Protein AF-A0A7Y0CGV7-F1 (afdb_monomer_lite)

Structure (mmCIF, N/CA/C/O backbone):
data_AF-A0A7Y0CGV7-F1
#
_entry.id   AF-A0A7Y0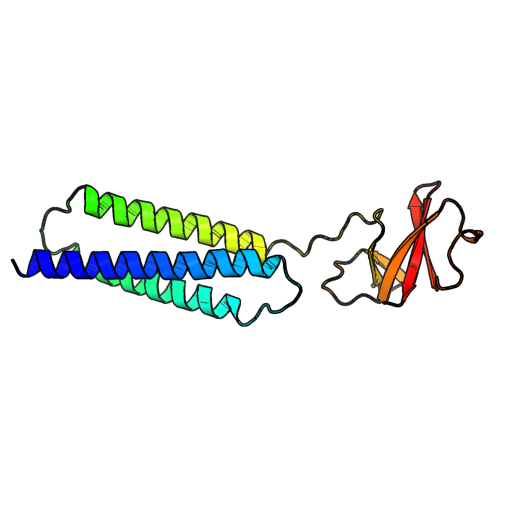CGV7-F1
#
loop_
_atom_site.group_PDB
_atom_site.id
_atom_site.type_symbol
_atom_site.label_atom_id
_atom_site.label_alt_id
_atom_site.label_comp_id
_atom_site.label_asym_id
_atom_site.label_entity_id
_atom_site.label_seq_id
_atom_site.pdbx_PDB_ins_code
_atom_site.Cartn_x
_atom_site.Cartn_y
_atom_site.Cartn_z
_atom_site.occupancy
_atom_site.B_iso_or_equiv
_atom_site.auth_seq_id
_atom_site.auth_comp_id
_atom_site.auth_asym_id
_atom_site.auth_atom_id
_atom_site.pdbx_PDB_model_num
ATOM 1 N N . MET A 1 1 ? -22.580 -9.197 41.035 1.00 58.09 1 MET A N 1
ATOM 2 C CA . MET A 1 1 ? -21.343 -9.811 40.482 1.00 58.09 1 MET A CA 1
ATOM 3 C C . MET A 1 1 ? -21.457 -10.228 39.010 1.00 58.09 1 MET A C 1
ATOM 5 O O . MET A 1 1 ? -20.528 -9.948 38.260 1.00 58.09 1 MET A O 1
ATOM 9 N N . ALA A 1 2 ? -22.576 -10.807 38.553 1.00 64.56 2 ALA A N 1
ATOM 10 C CA . ALA A 1 2 ? -22.749 -11.267 37.162 1.00 64.56 2 ALA A CA 1
ATOM 11 C C . ALA A 1 2 ? -22.500 -10.189 36.078 1.00 64.56 2 ALA A C 1
ATOM 13 O O . ALA A 1 2 ? -21.860 -10.462 35.065 1.00 64.56 2 ALA A O 1
ATOM 14 N N . VAL A 1 3 ? -22.915 -8.940 36.321 1.00 63.84 3 VAL A N 1
ATOM 15 C CA . VAL A 1 3 ? -22.760 -7.831 35.358 1.00 63.84 3 VAL A CA 1
ATOM 16 C C . VAL A 1 3 ? -21.292 -7.427 35.145 1.00 63.84 3 VAL A C 1
ATOM 18 O O . VAL A 1 3 ? -20.882 -7.141 34.021 1.00 63.84 3 VAL A O 1
ATOM 21 N N . TYR A 1 4 ? -20.464 -7.470 36.195 1.00 66.25 4 TYR A N 1
ATOM 22 C CA . TYR A 1 4 ? -19.024 -7.193 36.088 1.00 66.25 4 TYR A CA 1
ATOM 23 C C . TYR A 1 4 ? -18.289 -8.288 35.305 1.00 66.25 4 TYR A C 1
ATOM 25 O O . TYR A 1 4 ? -17.435 -7.979 34.470 1.00 66.25 4 TYR A O 1
ATOM 33 N N . ALA A 1 5 ? -18.654 -9.556 35.519 1.00 72.06 5 ALA A N 1
ATOM 34 C CA . ALA A 1 5 ? -18.103 -10.683 34.769 1.00 72.06 5 ALA A CA 1
ATOM 35 C C . ALA A 1 5 ? -18.483 -10.619 33.278 1.00 72.06 5 ALA A C 1
ATOM 37 O O . ALA A 1 5 ? -17.621 -10.802 32.416 1.00 72.06 5 ALA A O 1
ATOM 38 N N . ALA A 1 6 ? -19.738 -10.276 32.967 1.00 69.19 6 ALA A N 1
ATOM 39 C CA . ALA A 1 6 ? -20.203 -10.072 31.594 1.00 69.19 6 ALA A CA 1
ATOM 40 C C . ALA A 1 6 ? -19.445 -8.932 30.890 1.00 69.19 6 ALA A C 1
ATOM 42 O O . ALA A 1 6 ? -19.009 -9.087 29.750 1.00 69.19 6 ALA A O 1
ATOM 43 N N . ARG A 1 7 ? -19.193 -7.817 31.590 1.00 68.25 7 ARG A N 1
ATOM 44 C CA . ARG A 1 7 ? -18.407 -6.693 31.057 1.00 68.25 7 ARG A CA 1
ATOM 45 C C . ARG A 1 7 ? -16.952 -7.050 30.786 1.00 68.25 7 ARG A C 1
ATOM 47 O O . ARG A 1 7 ? -16.409 -6.645 29.763 1.00 68.25 7 ARG A O 1
ATOM 54 N N . ARG A 1 8 ? -16.317 -7.800 31.692 1.00 72.50 8 ARG A N 1
ATOM 55 C CA . ARG A 1 8 ? -14.925 -8.240 31.525 1.00 72.50 8 ARG A CA 1
ATOM 56 C C . ARG A 1 8 ? -14.796 -9.189 30.331 1.00 72.50 8 ARG A C 1
ATOM 58 O O . ARG A 1 8 ? -13.878 -9.016 29.538 1.00 72.50 8 ARG A O 1
ATOM 65 N N . LYS A 1 9 ? -15.752 -10.110 30.146 1.00 76.12 9 LYS A N 1
ATOM 66 C CA . LYS A 1 9 ? -15.831 -10.944 28.934 1.00 76.12 9 LYS A CA 1
ATOM 67 C C . LYS A 1 9 ? -16.014 -10.087 27.679 1.00 76.12 9 LYS A C 1
ATOM 69 O O . LYS A 1 9 ? -15.260 -10.260 26.733 1.00 76.12 9 LYS A O 1
ATOM 74 N N . ALA A 1 10 ? -16.944 -9.131 27.678 1.00 69.38 10 ALA A N 1
ATOM 75 C CA . ALA A 1 10 ? -17.172 -8.253 26.526 1.00 69.38 10 ALA A CA 1
ATOM 76 C C . ALA A 1 10 ? -15.930 -7.419 26.150 1.00 69.38 10 ALA A C 1
ATOM 78 O O . ALA A 1 10 ? -15.616 -7.294 24.971 1.00 69.38 10 ALA A O 1
ATOM 79 N N . LEU A 1 11 ? -15.195 -6.899 27.140 1.00 73.31 11 LEU A N 1
ATOM 80 C CA . LEU A 1 11 ? -13.928 -6.193 26.919 1.00 73.31 11 LEU A CA 1
ATOM 81 C C . LEU A 1 11 ? -12.833 -7.114 26.371 1.00 73.31 11 LEU A C 1
ATOM 83 O O . LEU A 1 11 ? -12.099 -6.698 25.483 1.00 73.31 11 LEU A O 1
ATOM 87 N N . ALA A 1 12 ? -12.738 -8.354 26.857 1.00 78.12 12 ALA A N 1
ATOM 88 C CA . ALA A 1 12 ? -11.792 -9.334 26.325 1.00 78.12 12 ALA A CA 1
ATOM 89 C C . ALA A 1 12 ? -12.104 -9.686 24.861 1.00 78.12 12 ALA A C 1
ATOM 91 O O . ALA A 1 12 ? -11.202 -9.708 24.031 1.00 78.12 12 ALA A O 1
ATOM 92 N N . TRP A 1 13 ? -13.384 -9.873 24.521 1.00 77.50 13 TRP A N 1
ATOM 93 C CA . TRP A 1 13 ? -13.826 -10.083 23.138 1.00 77.50 13 TRP A CA 1
ATOM 94 C C . TRP A 1 13 ? -13.548 -8.872 22.244 1.00 77.50 13 TRP A C 1
ATOM 96 O O . TRP A 1 13 ? -13.100 -9.041 21.114 1.00 77.50 13 TRP A O 1
ATOM 106 N N . PHE A 1 14 ? -13.769 -7.654 22.748 1.00 72.25 14 PHE A N 1
ATOM 107 C CA . PHE A 1 14 ? -13.422 -6.427 22.030 1.00 72.25 14 PHE A CA 1
ATOM 108 C C . PHE A 1 14 ? -11.913 -6.337 21.777 1.00 72.25 14 PHE A C 1
ATOM 110 O O . PHE A 1 14 ? -11.500 -6.115 20.644 1.00 72.25 14 PHE A O 1
ATOM 117 N N . ALA A 1 15 ? -11.089 -6.571 22.801 1.00 75.62 15 ALA A N 1
ATOM 118 C CA . ALA A 1 15 ? -9.634 -6.565 22.670 1.00 75.62 15 ALA A CA 1
ATOM 119 C C . ALA A 1 15 ? -9.140 -7.637 21.683 1.00 75.62 15 ALA A C 1
ATOM 121 O O . ALA A 1 15 ? -8.279 -7.348 20.857 1.00 75.62 15 ALA A O 1
ATOM 122 N N . GLY A 1 16 ? -9.728 -8.838 21.706 1.00 79.06 16 GLY A N 1
ATOM 123 C CA . GLY A 1 16 ? -9.449 -9.884 20.718 1.00 79.06 16 GLY A CA 1
ATOM 124 C C . GLY A 1 16 ? -9.833 -9.474 19.291 1.00 79.06 16 GLY A C 1
ATOM 125 O O . GLY A 1 16 ? -9.075 -9.719 18.354 1.00 79.06 16 GLY A O 1
ATOM 126 N N . GLY A 1 17 ? -10.965 -8.783 19.124 1.00 71.75 17 GLY A N 1
ATOM 127 C CA . GLY A 1 17 ? -11.379 -8.199 17.844 1.00 71.75 17 GLY A CA 1
ATOM 128 C C . GLY A 1 17 ? -10.406 -7.131 17.334 1.00 71.75 17 GLY A C 1
ATOM 129 O O . GLY A 1 17 ? -10.029 -7.147 16.168 1.00 71.75 17 GLY A O 1
ATOM 130 N N . VAL A 1 18 ? -9.939 -6.239 18.213 1.00 75.44 18 VAL A N 1
ATOM 131 C CA . VAL A 1 18 ? -8.927 -5.224 17.871 1.00 75.44 18 VAL A CA 1
ATOM 132 C C . VAL A 1 18 ? -7.601 -5.881 17.481 1.00 75.44 18 VAL A C 1
ATOM 134 O O . VAL A 1 18 ? -7.013 -5.498 16.477 1.00 75.44 18 VAL A O 1
ATOM 137 N N . ALA A 1 19 ? -7.141 -6.886 18.231 1.00 78.44 19 ALA A N 1
ATOM 138 C CA . ALA A 1 19 ? -5.889 -7.584 17.941 1.00 78.44 19 ALA A CA 1
ATOM 139 C C . ALA A 1 19 ? -5.934 -8.315 16.590 1.00 78.44 19 ALA A C 1
ATOM 141 O O . ALA A 1 19 ? -5.000 -8.215 15.800 1.00 78.44 19 ALA A O 1
ATOM 142 N N . THR A 1 20 ? -7.037 -9.007 16.296 1.00 77.25 20 THR A N 1
ATOM 143 C CA . THR A 1 20 ? -7.227 -9.690 15.005 1.00 77.25 20 THR A CA 1
ATOM 144 C C . THR A 1 20 ? -7.335 -8.707 13.841 1.00 77.25 20 THR A C 1
ATOM 146 O O . THR A 1 20 ? -6.712 -8.937 12.807 1.00 77.25 20 THR A O 1
ATOM 149 N N . PHE A 1 21 ? -8.041 -7.583 14.011 1.00 75.62 21 PHE A N 1
ATOM 150 C CA . PHE A 1 21 ? -8.066 -6.512 13.012 1.00 75.62 21 PHE A CA 1
ATOM 151 C C . PHE A 1 21 ? -6.671 -5.922 12.775 1.00 75.62 21 PHE A C 1
ATOM 153 O O . PHE A 1 21 ? -6.264 -5.757 11.630 1.00 75.62 21 PHE A O 1
ATOM 160 N N . ALA A 1 22 ? -5.922 -5.638 13.844 1.00 77.25 22 ALA A N 1
ATOM 161 C CA . ALA A 1 22 ? -4.582 -5.073 13.742 1.00 77.25 22 ALA A CA 1
ATOM 162 C C . ALA A 1 22 ? -3.620 -6.018 13.015 1.00 77.25 22 ALA A C 1
ATOM 164 O O . ALA A 1 22 ? -2.893 -5.574 12.131 1.00 77.25 22 ALA A O 1
ATOM 165 N N . LEU A 1 23 ? -3.666 -7.316 13.330 1.00 78.38 23 LEU A N 1
ATOM 166 C CA . LEU A 1 23 ? -2.900 -8.329 12.608 1.00 78.38 23 LEU A CA 1
ATOM 167 C C . LEU A 1 23 ? -3.288 -8.365 11.127 1.00 78.38 23 LEU A C 1
ATOM 169 O O . LEU A 1 23 ? -2.396 -8.336 10.294 1.00 78.38 23 LEU A O 1
ATOM 173 N N . GLY A 1 24 ? -4.583 -8.347 10.794 1.00 71.38 24 GLY A N 1
ATOM 174 C CA . GLY A 1 24 ? -5.054 -8.313 9.403 1.00 71.38 24 GLY A CA 1
ATOM 175 C C . GLY A 1 24 ? -4.676 -7.038 8.634 1.00 71.38 24 GLY A C 1
ATOM 176 O O . GLY A 1 24 ? -4.408 -7.089 7.438 1.00 71.38 24 GLY A O 1
ATOM 177 N N . ALA A 1 25 ? -4.638 -5.884 9.303 1.00 70.12 25 ALA A N 1
ATOM 178 C CA . ALA A 1 25 ? -4.252 -4.619 8.681 1.00 70.12 25 ALA A CA 1
ATOM 179 C C . ALA A 1 25 ? -2.735 -4.532 8.455 1.00 70.12 25 ALA A C 1
ATOM 181 O O . ALA A 1 25 ? -2.298 -4.174 7.366 1.00 70.12 25 ALA A O 1
ATOM 182 N N . LEU A 1 26 ? -1.930 -4.894 9.462 1.00 73.06 26 LEU A N 1
ATOM 183 C CA . LEU A 1 26 ? -0.467 -4.946 9.343 1.00 73.06 26 LEU A CA 1
ATOM 184 C C . LEU A 1 26 ? -0.032 -5.939 8.276 1.00 73.06 26 LEU A C 1
ATOM 186 O O . LEU A 1 26 ? 0.900 -5.679 7.521 1.00 73.06 26 LEU A O 1
ATOM 190 N N . SER A 1 27 ? -0.733 -7.066 8.214 1.00 69.88 27 SER A N 1
ATOM 191 C CA . SER A 1 27 ? -0.486 -8.075 7.216 1.00 69.88 27 SER A CA 1
ATOM 192 C C . SER A 1 27 ? -0.761 -7.484 5.814 1.00 69.88 27 SER A C 1
ATOM 194 O O . SER A 1 27 ? 0.136 -7.489 4.973 1.00 69.88 27 SER A O 1
ATOM 196 N N . ALA A 1 28 ? -1.925 -6.869 5.574 1.00 65.69 28 ALA A N 1
ATOM 197 C CA . ALA A 1 28 ? -2.246 -6.258 4.277 1.00 65.69 28 ALA A CA 1
ATOM 198 C C . ALA A 1 28 ? -1.226 -5.188 3.831 1.00 65.69 28 ALA A C 1
ATOM 200 O O . ALA A 1 28 ? -0.884 -5.126 2.653 1.00 65.69 28 ALA A O 1
ATOM 201 N N . ILE A 1 29 ? -0.701 -4.393 4.772 1.00 67.81 29 ILE A N 1
ATOM 202 C CA . ILE A 1 29 ? 0.358 -3.398 4.515 1.00 67.81 29 ILE A CA 1
ATOM 203 C C . ILE A 1 29 ? 1.696 -4.065 4.160 1.00 67.81 29 ILE A C 1
ATOM 205 O O . ILE A 1 29 ? 2.444 -3.563 3.327 1.00 67.81 29 ILE A O 1
ATOM 209 N N . ALA A 1 30 ? 2.039 -5.187 4.793 1.00 68.81 30 ALA A N 1
ATOM 210 C CA . ALA A 1 30 ? 3.253 -5.920 4.442 1.00 68.81 30 ALA A CA 1
ATOM 211 C C . ALA A 1 30 ? 3.137 -6.547 3.043 1.00 68.81 30 ALA A C 1
ATOM 213 O O . ALA A 1 30 ? 4.098 -6.536 2.278 1.00 68.81 30 ALA A O 1
ATOM 214 N N . ALA A 1 31 ? 1.949 -7.046 2.700 1.00 64.62 31 ALA A N 1
ATOM 215 C CA . ALA A 1 31 ? 1.678 -7.701 1.427 1.00 64.62 31 ALA A CA 1
ATOM 216 C C . ALA A 1 31 ? 1.620 -6.747 0.237 1.00 64.62 31 ALA A C 1
ATOM 218 O O . ALA A 1 31 ? 2.006 -7.137 -0.861 1.00 64.62 31 ALA A O 1
ATOM 219 N N . SER A 1 32 ? 1.196 -5.493 0.439 1.00 59.72 32 SER A N 1
ATOM 220 C CA . SER A 1 32 ? 1.244 -4.475 -0.620 1.00 59.72 32 SER A CA 1
ATOM 221 C C . SER A 1 32 ? 2.668 -4.198 -1.120 1.00 59.72 32 SER A C 1
ATOM 223 O O . SER A 1 32 ? 2.830 -3.625 -2.190 1.00 59.72 32 SER A O 1
ATOM 225 N N . ASN A 1 33 ? 3.696 -4.627 -0.379 1.00 60.09 33 ASN A N 1
ATOM 226 C CA . ASN A 1 33 ? 5.100 -4.521 -0.776 1.00 60.09 33 ASN A CA 1
ATOM 227 C C . ASN A 1 33 ? 5.653 -5.794 -1.449 1.00 60.09 33 ASN A C 1
ATOM 229 O O . ASN A 1 33 ? 6.851 -5.855 -1.714 1.00 60.09 33 ASN A O 1
ATOM 233 N N . SER A 1 34 ? 4.831 -6.821 -1.692 1.00 54.50 34 SER A N 1
ATOM 234 C CA . SER A 1 34 ? 5.262 -8.106 -2.262 1.00 54.50 34 SER A CA 1
ATOM 235 C C . SER A 1 34 ? 4.435 -8.498 -3.488 1.00 54.50 34 SER A C 1
ATOM 237 O O . SER A 1 34 ? 3.212 -8.405 -3.458 1.00 54.50 34 SER A O 1
ATOM 239 N N . ASP A 1 35 ? 5.086 -9.026 -4.529 1.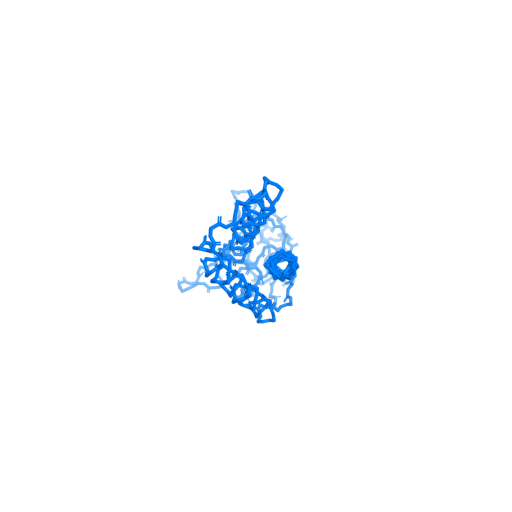00 52.75 35 ASP A N 1
ATOM 240 C CA . ASP A 1 35 ? 4.474 -9.387 -5.825 1.00 52.75 35 ASP A CA 1
ATOM 241 C C . ASP A 1 35 ? 3.455 -10.550 -5.772 1.00 52.75 35 ASP A C 1
ATOM 243 O O . ASP A 1 35 ? 2.899 -10.958 -6.789 1.00 52.75 35 ASP A O 1
ATOM 247 N N . THR A 1 36 ? 3.178 -11.112 -4.591 1.00 50.22 36 THR A N 1
ATOM 248 C CA . THR A 1 36 ? 2.317 -12.291 -4.418 1.00 50.22 36 THR A CA 1
ATOM 249 C C . THR A 1 36 ? 1.103 -12.012 -3.526 1.00 50.22 36 THR A C 1
ATOM 251 O O . THR A 1 36 ? 1.123 -12.178 -2.310 1.00 50.22 36 THR A O 1
ATOM 254 N N . GLY A 1 37 ? -0.024 -11.706 -4.175 1.00 47.62 37 GLY A N 1
ATOM 255 C CA . GLY A 1 37 ? -1.352 -12.090 -3.687 1.00 47.62 37 GLY A CA 1
ATOM 256 C C . GLY A 1 37 ? -2.196 -10.972 -3.080 1.00 47.62 37 GLY A C 1
ATOM 257 O O . GLY A 1 37 ? -2.092 -10.684 -1.901 1.00 47.62 37 GLY A O 1
ATOM 258 N N . GLY A 1 38 ? -3.153 -10.441 -3.848 1.00 48.06 38 GLY A N 1
ATOM 259 C CA . GLY A 1 38 ? -4.175 -9.497 -3.361 1.00 48.06 38 GLY A CA 1
ATOM 260 C C . GLY A 1 38 ? -5.437 -10.137 -2.747 1.00 48.06 38 GLY A C 1
ATOM 261 O O . GLY A 1 38 ? -6.235 -9.451 -2.110 1.00 48.06 38 GLY A O 1
ATOM 262 N N . VAL A 1 39 ? -5.647 -11.452 -2.900 1.00 52.28 39 VAL A N 1
ATOM 263 C CA . VAL A 1 39 ? -6.945 -12.097 -2.584 1.00 52.28 39 VAL A CA 1
ATOM 264 C C . VAL A 1 39 ? -7.030 -12.636 -1.148 1.00 52.28 39 VAL A C 1
ATOM 266 O O . VAL A 1 39 ? -8.088 -12.587 -0.527 1.00 52.28 39 VAL A O 1
ATOM 269 N N . ILE A 1 40 ? -5.923 -13.111 -0.571 1.00 52.94 40 ILE A N 1
ATOM 270 C CA . ILE A 1 40 ? -5.927 -13.701 0.784 1.00 52.94 40 ILE A CA 1
ATOM 271 C C . ILE A 1 40 ? -6.007 -12.604 1.870 1.00 52.94 40 ILE A C 1
ATOM 273 O O . ILE A 1 40 ? -6.536 -12.826 2.959 1.00 52.94 40 ILE A O 1
ATOM 277 N N . TRP A 1 41 ? -5.563 -11.382 1.562 1.00 54.25 41 TRP A N 1
ATOM 278 C CA . TRP A 1 41 ? -5.415 -10.297 2.542 1.00 54.25 41 TRP A CA 1
ATOM 279 C C . TRP A 1 41 ? -6.684 -9.456 2.719 1.00 54.25 41 TRP A C 1
ATOM 281 O O . TRP A 1 41 ? -6.988 -9.018 3.830 1.00 54.25 41 TRP A O 1
ATOM 291 N N . THR A 1 42 ? -7.500 -9.321 1.670 1.00 60.25 42 THR A N 1
ATOM 292 C CA . THR A 1 42 ? -8.835 -8.698 1.754 1.00 60.25 42 THR A CA 1
ATOM 293 C C . THR A 1 42 ? -9.779 -9.488 2.666 1.00 60.25 42 THR A C 1
ATOM 295 O O . THR A 1 42 ? -10.572 -8.891 3.399 1.00 60.25 42 THR A O 1
ATOM 298 N N . GLY A 1 43 ? -9.638 -10.819 2.715 1.00 63.72 43 GLY A N 1
ATOM 299 C CA . GLY A 1 43 ? -10.390 -11.685 3.628 1.00 63.72 43 GLY A CA 1
ATOM 300 C C . GLY A 1 43 ? -10.127 -11.388 5.110 1.00 63.72 43 GLY A C 1
ATOM 301 O O . GLY A 1 43 ? -11.069 -11.320 5.903 1.00 63.72 43 GLY A O 1
ATOM 302 N N . GLY A 1 44 ? -8.866 -11.135 5.483 1.00 63.62 44 GLY A N 1
ATOM 303 C CA . GLY A 1 44 ? -8.485 -10.773 6.855 1.00 63.62 44 GLY A CA 1
ATOM 304 C C . GLY A 1 44 ? -9.074 -9.432 7.300 1.00 63.62 44 GLY A C 1
ATOM 305 O O . GLY A 1 44 ? -9.599 -9.316 8.410 1.00 63.62 44 GLY A O 1
ATOM 306 N N . MET A 1 45 ? -9.071 -8.440 6.406 1.00 64.56 45 MET A N 1
ATOM 307 C CA . MET A 1 45 ? -9.684 -7.132 6.653 1.00 64.56 45 MET A CA 1
ATOM 308 C C . MET A 1 45 ? -11.205 -7.219 6.834 1.00 64.56 45 MET A C 1
ATOM 310 O O . MET A 1 45 ? -11.749 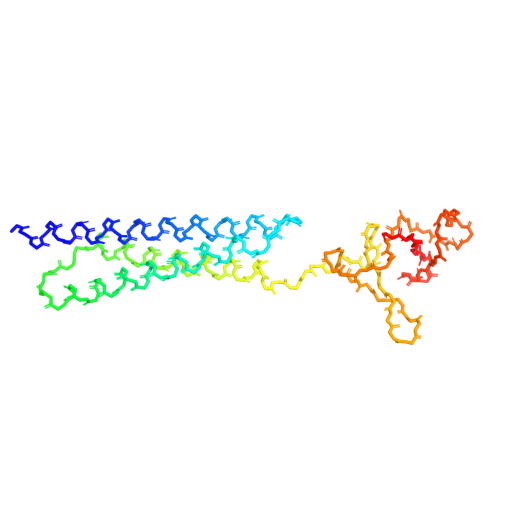-6.645 7.780 1.00 64.56 45 MET A O 1
ATOM 314 N N . LEU A 1 46 ? -11.892 -7.979 5.974 1.00 70.00 46 LEU A N 1
ATOM 315 C CA . LEU A 1 46 ? -13.337 -8.220 6.067 1.00 70.00 46 LEU A CA 1
ATOM 316 C C . LEU A 1 46 ? -13.710 -8.933 7.369 1.00 70.00 46 LEU A C 1
ATOM 318 O O . LEU A 1 46 ? -14.626 -8.502 8.074 1.00 70.00 46 LEU A O 1
ATOM 322 N N . PHE A 1 47 ? -12.972 -9.985 7.730 1.00 68.25 47 PHE A N 1
ATOM 323 C CA . PHE A 1 47 ? -13.184 -10.702 8.984 1.00 68.25 47 PHE A CA 1
ATOM 324 C C . PHE A 1 47 ? -12.977 -9.789 10.203 1.00 68.25 47 PHE A C 1
ATOM 326 O O . PHE A 1 47 ? -13.816 -9.760 11.110 1.00 68.25 47 PHE A O 1
ATOM 333 N N . GLY A 1 48 ? -11.908 -8.985 10.197 1.00 66.19 48 GLY A N 1
ATOM 334 C CA . GLY A 1 48 ? -11.634 -7.991 11.233 1.00 66.19 48 GLY A CA 1
ATOM 335 C C . GLY A 1 48 ? -12.749 -6.946 11.355 1.00 66.19 48 GLY A C 1
ATOM 336 O O . GLY A 1 48 ? -13.206 -6.658 12.462 1.00 66.19 48 GLY A O 1
ATOM 337 N N . ALA A 1 49 ? -13.249 -6.423 10.232 1.00 70.12 49 ALA A N 1
ATOM 338 C CA . ALA A 1 49 ? -14.351 -5.461 10.210 1.00 70.12 49 ALA A CA 1
ATOM 339 C C . ALA A 1 49 ? -15.654 -6.054 10.777 1.00 70.12 49 ALA A C 1
ATOM 341 O O . ALA A 1 49 ? -16.335 -5.407 11.580 1.00 70.12 49 ALA A O 1
ATOM 342 N N . VAL A 1 50 ? -15.981 -7.305 10.431 1.00 75.88 50 VAL A N 1
ATOM 343 C CA . VAL A 1 50 ? -17.153 -8.019 10.967 1.00 75.88 50 VAL A CA 1
ATOM 344 C C . VAL A 1 50 ? -17.022 -8.244 12.476 1.00 75.88 50 VAL A C 1
ATOM 346 O O . VAL A 1 50 ? -17.980 -8.005 13.221 1.00 75.88 50 VAL A O 1
ATOM 349 N N . MET A 1 51 ? -15.843 -8.650 12.958 1.00 70.25 51 MET A N 1
ATOM 350 C CA . MET A 1 51 ? -15.578 -8.818 14.392 1.00 70.25 51 MET A CA 1
ATOM 351 C C . MET A 1 51 ? -15.664 -7.491 15.150 1.00 70.25 51 MET A C 1
ATOM 353 O O . MET A 1 51 ? -16.321 -7.422 16.196 1.00 70.25 51 MET A O 1
ATOM 357 N N . PHE A 1 52 ? -15.088 -6.417 14.604 1.00 69.88 52 PHE A N 1
ATOM 358 C CA . PHE A 1 52 ? -15.199 -5.076 15.173 1.00 69.88 52 PHE A CA 1
ATOM 359 C C . PHE A 1 52 ? -16.665 -4.634 15.260 1.00 69.88 52 PHE A C 1
ATOM 361 O O . PHE A 1 52 ? -17.134 -4.248 16.333 1.00 69.88 52 PHE A O 1
ATOM 368 N N . TRP A 1 53 ? -17.432 -4.786 14.180 1.00 77.56 53 TRP A N 1
ATOM 369 C CA . TRP A 1 53 ? -18.857 -4.457 14.151 1.00 77.56 53 TRP A CA 1
ATOM 370 C C . TRP A 1 53 ? -19.668 -5.242 15.191 1.00 77.56 53 TRP A C 1
ATOM 372 O O . TRP A 1 53 ? -20.480 -4.668 15.926 1.00 77.56 53 TRP A O 1
ATOM 382 N N . ARG A 1 54 ? -19.418 -6.551 15.310 1.00 76.25 54 ARG A N 1
ATOM 383 C CA . ARG A 1 54 ? -20.057 -7.413 16.313 1.00 76.25 54 ARG A CA 1
ATOM 384 C C . ARG A 1 54 ? -19.715 -6.964 17.735 1.00 76.25 54 ARG A C 1
ATOM 386 O O . ARG A 1 54 ? -20.608 -6.883 18.580 1.00 76.25 54 ARG A O 1
ATOM 393 N N . SER A 1 55 ? -18.455 -6.617 17.987 1.00 66.88 55 SER A N 1
ATOM 394 C CA . SER A 1 55 ? -17.998 -6.115 19.286 1.00 66.88 55 SER A CA 1
ATOM 395 C C . SER A 1 55 ? -18.646 -4.770 19.651 1.00 66.88 55 SER A C 1
ATOM 397 O O . SER A 1 55 ? -19.083 -4.578 20.789 1.00 66.88 55 SER A O 1
ATOM 399 N N . LEU A 1 56 ? -18.817 -3.875 18.672 1.00 70.69 56 LEU A N 1
ATOM 400 C CA . LEU A 1 56 ? -19.451 -2.571 18.853 1.00 70.69 56 LEU A CA 1
ATOM 401 C C . LEU A 1 56 ? -20.946 -2.711 19.166 1.00 70.69 56 LEU A C 1
ATOM 403 O O . LEU A 1 56 ? -21.461 -2.009 20.039 1.00 70.69 56 LEU A O 1
ATOM 407 N N . ARG A 1 57 ? -21.644 -3.640 18.494 1.00 77.88 57 ARG A N 1
ATOM 408 C CA . ARG A 1 57 ? -23.050 -3.966 18.793 1.00 77.88 57 ARG A CA 1
ATOM 409 C C . ARG A 1 57 ? -23.213 -4.489 20.215 1.00 77.88 57 ARG A C 1
ATOM 411 O O . ARG A 1 57 ? -24.090 -4.008 20.928 1.00 77.88 57 ARG A O 1
ATOM 418 N N . LEU A 1 58 ? -22.346 -5.408 20.644 1.00 69.12 58 LEU A N 1
ATOM 419 C CA . LEU A 1 58 ? -22.357 -5.914 22.017 1.00 69.12 58 LEU A CA 1
ATOM 420 C C . LEU A 1 58 ? -22.108 -4.782 23.019 1.00 69.12 58 LEU A C 1
ATOM 422 O O . LEU A 1 58 ? -22.890 -4.614 23.947 1.00 69.12 58 LEU A O 1
ATOM 426 N N . TYR A 1 59 ? -21.094 -3.942 22.800 1.00 67.25 59 TYR A N 1
ATOM 427 C CA . TYR A 1 59 ? -20.818 -2.797 23.673 1.00 67.25 59 TYR A CA 1
ATOM 428 C C . TYR A 1 59 ? -22.006 -1.824 23.773 1.00 67.25 59 TYR A C 1
ATOM 430 O O . TYR A 1 59 ? -22.370 -1.403 24.874 1.00 67.25 59 TYR A O 1
ATOM 438 N N . ARG A 1 60 ? -22.653 -1.500 22.643 1.00 70.19 60 ARG A N 1
ATOM 439 C CA . ARG A 1 60 ? -23.856 -0.651 22.611 1.00 70.19 60 ARG A CA 1
ATOM 440 C C . ARG A 1 60 ? -25.033 -1.288 23.353 1.00 70.19 60 ARG A C 1
ATOM 442 O O . ARG A 1 60 ? -25.705 -0.577 24.091 1.00 70.19 60 ARG A O 1
ATOM 449 N N . ALA A 1 61 ? -25.230 -2.600 23.225 1.00 69.12 61 ALA A N 1
ATOM 450 C CA . ALA A 1 61 ? -26.294 -3.333 23.913 1.00 69.12 61 ALA A CA 1
ATOM 451 C C . ALA A 1 61 ? -26.115 -3.374 25.443 1.00 69.12 61 ALA A C 1
ATOM 453 O O . ALA A 1 61 ? -27.102 -3.402 26.169 1.00 69.12 61 ALA A O 1
ATOM 454 N N . VAL A 1 62 ? -24.876 -3.321 25.954 1.00 64.88 62 VAL A N 1
ATOM 455 C CA . VAL A 1 62 ? -24.608 -3.283 27.409 1.00 64.88 62 VAL A CA 1
ATOM 456 C C . VAL A 1 62 ? -24.606 -1.848 27.971 1.00 64.88 62 VAL A C 1
ATOM 458 O O . VAL A 1 62 ? -24.664 -1.650 29.184 1.00 64.88 62 VAL A O 1
ATOM 461 N N . ARG A 1 63 ? -24.569 -0.815 27.117 1.00 65.44 63 ARG A N 1
ATOM 462 C CA . ARG A 1 63 ? -24.587 0.600 27.533 1.00 65.44 63 ARG A CA 1
ATOM 463 C C . ARG A 1 63 ? -25.837 1.027 28.334 1.00 65.44 63 ARG A C 1
ATOM 465 O O . ARG A 1 63 ? -25.638 1.758 29.303 1.00 65.44 63 ARG A O 1
ATOM 472 N N . PRO A 1 64 ? -27.076 0.597 28.010 1.00 63.12 64 PRO A N 1
ATOM 473 C CA . PRO A 1 64 ? -28.264 0.974 28.784 1.00 63.12 64 PRO A CA 1
ATOM 474 C C . PRO A 1 64 ? -28.362 0.307 30.167 1.00 63.12 64 PRO A C 1
ATOM 476 O O . PRO A 1 64 ? -29.216 0.689 30.955 1.00 63.12 64 PRO A O 1
ATOM 479 N N . ALA A 1 65 ? -27.477 -0.633 30.521 1.00 62.47 65 ALA A N 1
ATOM 480 C CA . ALA A 1 65 ? -27.555 -1.382 31.781 1.00 62.47 65 ALA A CA 1
ATOM 481 C C . ALA A 1 65 ? -27.168 -0.584 33.054 1.00 62.47 65 ALA A C 1
ATOM 483 O O . ALA A 1 65 ? -26.901 -1.186 34.090 1.00 62.47 65 ALA A O 1
ATOM 484 N N . GLY A 1 66 ? -27.076 0.750 32.998 1.00 53.97 66 GLY A N 1
ATOM 485 C CA . GLY A 1 66 ? -26.934 1.631 34.172 1.00 53.97 66 GLY A CA 1
ATOM 486 C C . GLY A 1 66 ? -25.620 1.548 34.967 1.00 53.97 66 GLY A C 1
ATOM 487 O O . GLY A 1 66 ? -25.381 2.372 35.843 1.00 53.97 66 GLY A O 1
ATOM 488 N N . VAL A 1 67 ? -24.724 0.599 34.677 1.00 58.19 67 VAL A N 1
ATOM 489 C CA . VAL A 1 67 ? -23.473 0.435 35.435 1.00 58.19 67 VAL A CA 1
ATOM 490 C C . VAL A 1 67 ? -22.418 1.435 34.963 1.00 58.19 67 VAL A C 1
ATOM 492 O O . VAL A 1 67 ? -21.986 1.393 33.804 1.00 58.19 67 VAL A O 1
ATOM 495 N N . ALA A 1 68 ? -21.932 2.290 35.868 1.00 59.06 68 ALA A N 1
ATOM 496 C CA . ALA A 1 68 ? -20.874 3.261 35.592 1.00 59.06 68 ALA A CA 1
ATOM 497 C C . ALA A 1 68 ? -19.685 2.600 34.867 1.00 59.06 68 ALA A C 1
ATOM 499 O O . ALA A 1 68 ? -19.107 1.607 35.318 1.00 59.06 68 ALA A O 1
ATOM 500 N N . THR A 1 69 ? -19.357 3.083 33.668 1.00 62.38 69 THR A N 1
ATOM 501 C CA . THR A 1 69 ? -18.158 2.665 32.926 1.00 62.38 69 THR A CA 1
ATOM 502 C C . THR A 1 69 ? -16.921 3.116 33.687 1.00 62.38 69 THR A C 1
ATOM 504 O O . THR A 1 69 ? -16.762 4.313 33.913 1.00 62.38 69 THR A O 1
ATOM 507 N N . THR A 1 70 ? -16.029 2.191 34.043 1.00 73.12 70 THR A N 1
ATOM 508 C CA . THR A 1 70 ? -14.723 2.561 34.598 1.00 73.12 70 THR A CA 1
ATOM 509 C C . THR A 1 70 ? -13.915 3.316 33.541 1.00 73.12 70 THR A C 1
ATOM 511 O O . THR A 1 70 ? -13.995 3.005 32.348 1.00 73.12 70 THR A O 1
ATOM 514 N N . TRP A 1 71 ? -13.125 4.306 33.962 1.00 75.94 71 TRP A N 1
ATOM 515 C CA . TRP A 1 71 ? -12.307 5.121 33.054 1.00 75.94 71 TRP A CA 1
ATOM 516 C C . TRP A 1 71 ? -11.366 4.261 32.195 1.00 75.94 71 TRP A C 1
ATOM 518 O O . TRP A 1 71 ? -11.229 4.502 30.999 1.00 75.94 71 TRP A O 1
ATOM 528 N N . ARG A 1 72 ? -10.819 3.179 32.773 1.00 74.06 72 ARG A N 1
ATOM 529 C CA . ARG A 1 72 ? -9.985 2.189 32.070 1.00 74.06 72 ARG A CA 1
ATOM 530 C C . ARG A 1 72 ? -10.742 1.493 30.939 1.00 74.06 72 ARG A C 1
ATOM 532 O O . ARG A 1 72 ? -10.204 1.329 29.854 1.00 74.06 72 ARG A O 1
ATOM 539 N N . GLY A 1 73 ? -12.001 1.114 31.171 1.00 69.44 73 GLY A N 1
ATOM 540 C CA . GLY A 1 73 ? -12.836 0.481 30.148 1.00 69.44 73 GLY A CA 1
ATOM 541 C C . GLY A 1 73 ? -13.177 1.430 28.999 1.00 69.44 73 GLY A C 1
ATOM 542 O O . GLY A 1 73 ? -13.183 1.008 27.847 1.00 69.44 73 GLY A O 1
ATOM 543 N N . ARG A 1 74 ? -13.401 2.719 29.297 1.00 73.44 74 ARG A N 1
ATOM 544 C CA . ARG A 1 74 ? -13.557 3.751 28.259 1.00 73.44 74 ARG A CA 1
ATOM 545 C C . ARG A 1 74 ? -12.279 3.914 27.445 1.00 73.44 74 ARG A C 1
ATOM 547 O O . ARG A 1 74 ? -12.365 3.847 26.228 1.00 73.44 74 ARG A O 1
ATOM 554 N N . ALA A 1 75 ? -11.132 4.046 28.113 1.00 75.69 75 ALA A N 1
ATOM 555 C CA . ALA A 1 75 ? -9.838 4.207 27.457 1.00 75.69 75 ALA A CA 1
ATOM 556 C C . ALA A 1 75 ? -9.527 3.045 26.500 1.00 75.69 75 ALA A C 1
ATOM 558 O O . ALA A 1 75 ? -9.151 3.285 25.360 1.00 75.69 75 ALA A O 1
ATOM 559 N N . VAL A 1 76 ? -9.759 1.794 26.915 1.00 76.31 76 VAL A N 1
ATOM 560 C CA . VAL A 1 76 ? -9.540 0.615 26.055 1.00 76.31 76 VAL A CA 1
ATOM 561 C C . VAL A 1 76 ? -10.399 0.669 24.791 1.00 76.31 76 VAL A C 1
ATOM 563 O O . VAL A 1 76 ? -9.899 0.411 23.700 1.00 76.31 76 VAL A O 1
ATOM 566 N N . VAL A 1 77 ? -11.680 1.028 24.915 1.00 71.31 77 VAL A N 1
ATOM 567 C CA . VAL A 1 77 ? -12.583 1.095 23.758 1.00 71.31 77 VAL A CA 1
ATOM 568 C C . VAL A 1 77 ? -12.211 2.249 22.830 1.00 71.31 77 VAL A C 1
ATOM 570 O O . VAL A 1 77 ? -12.166 2.058 21.618 1.00 71.31 77 VAL A O 1
ATOM 573 N N . THR A 1 78 ? -11.920 3.434 23.373 1.00 76.44 78 THR A N 1
ATOM 574 C CA . THR A 1 78 ? -11.576 4.610 22.561 1.00 76.44 78 THR A CA 1
ATOM 575 C C . THR A 1 78 ? -10.228 4.452 21.874 1.00 76.44 78 THR A C 1
ATOM 577 O O . THR A 1 78 ? -10.134 4.705 20.678 1.00 76.44 78 THR A O 1
ATOM 580 N N . VAL A 1 79 ? -9.203 3.987 22.595 1.00 79.69 79 VAL A N 1
ATOM 581 C CA . VAL A 1 79 ? -7.867 3.751 22.031 1.00 79.69 79 VAL A CA 1
ATOM 582 C C . VAL A 1 79 ? -7.914 2.607 21.024 1.00 79.69 79 VAL A C 1
ATOM 584 O O . VAL A 1 79 ? -7.375 2.747 19.934 1.00 79.69 79 VAL A O 1
ATOM 587 N N . GLY A 1 80 ? -8.615 1.511 21.332 1.00 76.44 80 GLY A N 1
ATOM 588 C CA . GLY A 1 80 ? -8.771 0.391 20.403 1.00 76.44 80 GLY A CA 1
ATOM 589 C C . GLY A 1 80 ? -9.491 0.789 19.113 1.00 76.44 80 GLY A C 1
ATOM 590 O O . GLY A 1 80 ? -9.050 0.421 18.027 1.00 76.44 80 GLY A O 1
ATOM 591 N N . ALA A 1 81 ? -10.556 1.590 19.209 1.00 74.94 81 ALA A N 1
ATOM 592 C CA . ALA A 1 81 ? -11.258 2.109 18.037 1.00 74.94 81 ALA A CA 1
ATOM 593 C C . ALA A 1 81 ? -10.389 3.079 17.220 1.00 74.94 81 ALA A C 1
ATOM 595 O O . ALA A 1 81 ? -10.353 2.970 15.996 1.00 74.94 81 ALA A O 1
ATOM 596 N N . ALA A 1 82 ? -9.664 3.986 17.882 1.00 78.38 82 ALA A N 1
ATOM 597 C CA . ALA A 1 82 ? -8.742 4.905 17.217 1.00 78.38 82 ALA A CA 1
ATOM 598 C C . ALA A 1 82 ? -7.607 4.154 16.503 1.00 78.38 82 ALA A C 1
ATOM 600 O O . ALA A 1 82 ? -7.296 4.466 15.358 1.00 78.38 82 ALA A O 1
ATOM 601 N N . ALA A 1 83 ? -7.047 3.119 17.137 1.00 79.06 83 ALA A N 1
ATOM 602 C CA . ALA A 1 83 ? -6.030 2.263 16.536 1.00 79.06 83 ALA A CA 1
ATOM 603 C C . ALA A 1 83 ? -6.566 1.517 15.305 1.00 79.06 83 ALA A C 1
ATOM 605 O O . ALA A 1 83 ? -5.906 1.505 14.270 1.00 79.06 83 ALA A O 1
ATOM 606 N N . CYS A 1 84 ? -7.779 0.954 15.376 1.00 75.50 84 CYS A N 1
ATOM 607 C CA . CYS A 1 84 ? -8.404 0.304 14.219 1.00 75.50 84 CYS A CA 1
ATOM 608 C C . CYS A 1 84 ? -8.648 1.293 13.072 1.00 75.50 84 CYS A C 1
ATOM 610 O O . CYS A 1 84 ? -8.401 0.958 11.919 1.00 75.50 84 CYS A O 1
ATOM 612 N N . LEU A 1 85 ? -9.097 2.515 13.371 1.00 78.00 85 LEU A N 1
ATOM 613 C CA . LEU A 1 85 ? -9.273 3.560 12.360 1.00 78.00 85 LEU A CA 1
ATOM 614 C C . LEU A 1 85 ? -7.943 3.943 11.705 1.00 78.00 85 LEU A C 1
ATOM 616 O O . LEU A 1 85 ? -7.858 3.954 10.481 1.00 78.00 85 LEU A O 1
ATOM 620 N N . ALA A 1 86 ? -6.902 4.202 12.499 1.00 77.25 86 ALA A N 1
ATOM 621 C CA . ALA A 1 86 ? -5.583 4.563 11.985 1.00 77.25 86 ALA A CA 1
ATOM 622 C C . ALA A 1 86 ? -4.982 3.449 11.110 1.00 77.25 86 ALA A C 1
ATOM 624 O O . ALA A 1 86 ? -4.523 3.716 10.001 1.00 77.25 86 ALA A O 1
ATOM 625 N N . LEU A 1 87 ? -5.046 2.196 11.572 1.00 76.75 87 LEU A N 1
ATOM 626 C CA . LEU A 1 87 ? -4.566 1.035 10.817 1.00 76.75 87 LEU A CA 1
ATOM 627 C C . LEU A 1 87 ? -5.405 0.775 9.562 1.00 76.75 87 LEU A C 1
ATOM 629 O O . LEU A 1 87 ? -4.850 0.455 8.516 1.00 76.75 87 LEU A O 1
ATOM 633 N N . GLY A 1 88 ? -6.725 0.951 9.644 1.00 71.81 88 GLY A N 1
ATOM 634 C CA . GLY A 1 88 ? -7.627 0.823 8.503 1.00 71.81 88 GLY A CA 1
ATOM 635 C C . GLY A 1 88 ? -7.323 1.844 7.410 1.00 71.81 88 GLY A C 1
ATOM 636 O O . GLY A 1 88 ? -7.230 1.464 6.249 1.00 71.81 88 GLY A O 1
ATOM 637 N N . ILE A 1 89 ? -7.098 3.111 7.778 1.00 75.19 89 ILE A N 1
ATOM 638 C CA . ILE A 1 89 ? -6.688 4.171 6.842 1.00 75.19 89 ILE A CA 1
ATOM 639 C C . ILE A 1 89 ? -5.318 3.853 6.234 1.00 75.19 89 ILE A C 1
ATOM 641 O O . ILE A 1 89 ? -5.154 3.956 5.023 1.00 75.19 89 ILE A O 1
ATOM 645 N N . GLY A 1 90 ? -4.345 3.438 7.052 1.00 72.19 90 GLY A N 1
ATOM 646 C CA . GLY A 1 90 ? -3.006 3.079 6.576 1.00 72.19 90 GLY A CA 1
ATOM 647 C C . GLY A 1 90 ? -3.030 1.937 5.561 1.00 72.19 90 GLY A C 1
ATOM 648 O O . GLY A 1 90 ? -2.420 2.043 4.503 1.00 72.19 90 GLY A O 1
ATOM 649 N N . ALA A 1 91 ? -3.794 0.883 5.840 1.00 67.12 91 ALA A N 1
ATOM 650 C CA . ALA A 1 91 ? -3.958 -0.243 4.929 1.00 67.12 91 ALA A CA 1
ATOM 651 C C . ALA A 1 91 ? -4.760 0.121 3.667 1.00 67.12 91 ALA A C 1
ATOM 653 O O . ALA A 1 91 ? -4.407 -0.337 2.581 1.00 67.12 91 ALA A O 1
ATOM 654 N N . LEU A 1 92 ? -5.783 0.982 3.766 1.00 68.19 92 LEU A N 1
ATOM 655 C CA . LEU A 1 92 ? -6.468 1.518 2.583 1.00 68.19 92 LEU A CA 1
ATOM 656 C C . LEU A 1 92 ? -5.503 2.310 1.704 1.00 68.19 92 LEU A C 1
ATOM 658 O O . LEU A 1 92 ? -5.472 2.095 0.505 1.00 68.19 92 LEU A O 1
ATOM 662 N N . ASN A 1 93 ? -4.683 3.183 2.287 1.00 67.56 93 ASN A N 1
ATOM 663 C CA . ASN A 1 93 ? -3.705 3.953 1.524 1.00 67.56 93 ASN A CA 1
ATOM 664 C C . ASN A 1 93 ? -2.622 3.058 0.913 1.00 67.56 93 ASN A C 1
ATOM 666 O O . ASN A 1 93 ? -2.222 3.299 -0.215 1.00 67.56 93 ASN A O 1
ATOM 670 N N . ALA A 1 94 ? -2.172 2.020 1.618 1.00 65.19 94 ALA A N 1
ATOM 671 C CA . ALA A 1 94 ? -1.178 1.084 1.096 1.00 65.19 94 ALA A CA 1
ATOM 672 C C . ALA A 1 94 ? -1.713 0.237 -0.073 1.00 65.19 94 ALA A C 1
ATOM 674 O O . ALA A 1 94 ? -0.971 -0.077 -0.994 1.00 65.19 94 ALA A O 1
ATOM 675 N N . THR A 1 95 ? -3.004 -0.110 -0.050 1.00 63.25 95 THR A N 1
ATOM 676 C CA . THR A 1 95 ? -3.637 -0.936 -1.094 1.00 63.25 95 THR A CA 1
ATOM 677 C C . THR A 1 95 ? -4.267 -0.131 -2.230 1.00 63.25 95 THR A C 1
ATOM 679 O O . THR A 1 95 ? -4.347 -0.627 -3.349 1.00 63.25 95 THR A O 1
ATOM 682 N N . ALA A 1 96 ? -4.720 1.094 -1.961 1.00 60.91 96 ALA A N 1
ATOM 683 C CA . ALA A 1 96 ? -5.325 1.990 -2.945 1.00 60.91 96 ALA A CA 1
ATOM 684 C C . ALA A 1 96 ? -4.333 3.005 -3.525 1.00 60.91 96 ALA A C 1
ATOM 686 O O . ALA A 1 96 ? -4.694 3.719 -4.464 1.00 60.91 96 ALA A O 1
ATOM 687 N N . ALA A 1 97 ? -3.108 3.098 -2.990 1.00 55.91 97 ALA A N 1
ATOM 688 C CA . ALA A 1 97 ? -2.054 3.841 -3.662 1.00 55.91 97 ALA A CA 1
ATOM 689 C C . ALA A 1 97 ? -1.899 3.256 -5.072 1.00 55.91 97 ALA A C 1
ATOM 691 O O . ALA A 1 97 ? -1.732 2.039 -5.203 1.00 55.91 97 ALA A O 1
ATOM 692 N N . PRO A 1 98 ? -1.980 4.083 -6.131 1.00 53.12 98 PRO A N 1
ATOM 693 C CA . PRO A 1 98 ? -1.679 3.602 -7.467 1.00 53.12 98 PRO A CA 1
ATOM 694 C C . PRO A 1 98 ? -0.274 3.010 -7.414 1.00 53.12 98 PRO A C 1
ATOM 696 O O . PRO A 1 98 ? 0.626 3.646 -6.856 1.00 53.12 98 PRO A O 1
ATOM 699 N N . ALA A 1 99 ? -0.114 1.788 -7.933 1.00 56.66 99 ALA A N 1
ATOM 700 C CA . ALA A 1 99 ? 1.186 1.139 -8.023 1.00 56.66 99 ALA A CA 1
ATOM 701 C C . ALA A 1 99 ? 2.177 2.180 -8.550 1.00 56.66 99 ALA A C 1
ATOM 703 O O . ALA A 1 99 ? 1.927 2.792 -9.592 1.00 56.66 99 ALA A O 1
ATOM 704 N N . GLN A 1 100 ? 3.199 2.497 -7.750 1.00 53.47 100 GLN A N 1
ATOM 705 C CA . GLN A 1 100 ? 4.069 3.625 -8.047 1.00 53.47 100 GLN A CA 1
ATOM 706 C C . GLN A 1 100 ? 4.689 3.366 -9.413 1.00 53.47 100 GLN A C 1
ATOM 708 O O . GLN A 1 100 ? 5.420 2.394 -9.583 1.00 53.47 100 GLN A O 1
ATOM 713 N N . VAL A 1 101 ? 4.357 4.203 -10.397 1.00 55.81 101 VAL A N 1
ATOM 714 C CA . VAL A 1 101 ? 5.101 4.223 -11.651 1.00 55.81 101 VAL A CA 1
ATOM 715 C C . VAL A 1 101 ? 6.491 4.701 -11.241 1.00 55.81 101 VAL A C 1
ATOM 717 O O . VAL A 1 101 ? 6.594 5.845 -10.779 1.00 55.81 101 VAL A O 1
ATOM 720 N N . PRO A 1 102 ? 7.536 3.852 -11.292 1.00 58.47 102 PRO A N 1
ATOM 721 C CA . PRO A 1 102 ? 8.880 4.322 -11.000 1.00 58.47 102 PRO A CA 1
ATOM 722 C C . PRO A 1 102 ? 9.168 5.520 -11.910 1.00 58.47 102 PRO A C 1
ATOM 724 O O . PRO A 1 102 ? 8.613 5.582 -13.015 1.00 58.47 102 PRO A O 1
ATOM 727 N N . PRO A 1 103 ? 9.981 6.494 -11.465 1.00 64.56 103 PRO A N 1
ATOM 728 C CA . PRO A 1 103 ? 10.325 7.636 -12.296 1.00 64.56 103 PRO A CA 1
ATOM 729 C C . PRO A 1 103 ? 10.722 7.120 -13.674 1.00 64.56 103 PRO A C 1
ATOM 731 O O . PRO A 1 103 ? 11.558 6.224 -13.777 1.00 64.56 103 PRO A O 1
ATOM 734 N N . ALA A 1 104 ? 10.109 7.652 -14.733 1.00 64.69 104 ALA A N 1
ATOM 735 C CA . ALA A 1 104 ? 10.337 7.172 -16.099 1.00 64.69 104 ALA A CA 1
ATOM 736 C C . ALA A 1 104 ? 11.828 7.209 -16.502 1.00 64.69 104 ALA A C 1
ATOM 738 O O . ALA A 1 104 ? 12.222 6.635 -17.505 1.00 64.69 104 ALA A O 1
ATOM 739 N N . THR A 1 105 ? 12.662 7.886 -15.712 1.00 70.25 105 THR A N 1
ATOM 740 C CA . THR A 1 105 ? 14.104 8.035 -15.865 1.00 70.25 105 THR A CA 1
ATOM 741 C C . THR A 1 105 ? 14.950 6.935 -15.222 1.00 70.25 105 THR A C 1
ATOM 743 O O . THR A 1 105 ? 16.156 6.909 -15.469 1.00 70.25 105 THR A O 1
ATOM 746 N N . ASP A 1 106 ? 14.364 6.052 -14.411 1.00 77.88 106 ASP A N 1
ATOM 747 C CA . ASP A 1 106 ? 15.110 5.102 -13.581 1.00 77.88 106 ASP A CA 1
ATOM 748 C C . ASP A 1 106 ? 15.209 3.722 -14.228 1.00 77.88 106 ASP A C 1
ATOM 750 O O . ASP A 1 106 ? 14.216 3.158 -14.701 1.00 77.88 106 ASP A O 1
ATOM 754 N N . ILE A 1 107 ? 16.425 3.165 -14.227 1.00 82.94 107 ILE A N 1
ATOM 755 C CA . ILE A 1 107 ? 16.703 1.803 -14.695 1.00 82.94 107 ILE A CA 1
ATOM 756 C C . ILE A 1 107 ? 15.801 0.823 -13.937 1.00 82.94 107 ILE A C 1
ATOM 758 O O . ILE A 1 107 ? 15.703 0.869 -12.713 1.00 82.94 107 ILE A O 1
ATOM 762 N N . GLY A 1 108 ? 15.151 -0.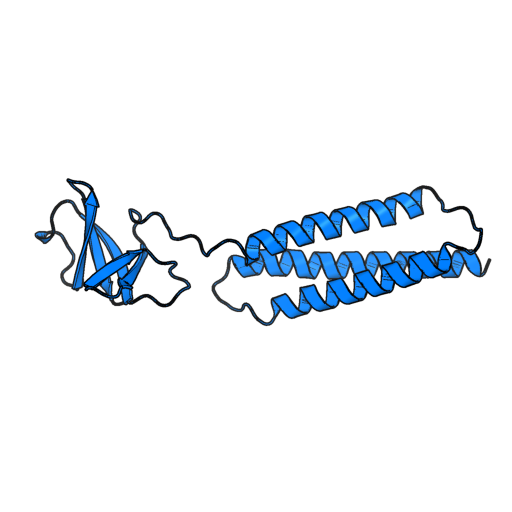072 -14.675 1.00 82.50 108 GLY A N 1
ATOM 763 C CA . GLY A 1 108 ? 14.159 -1.009 -14.162 1.00 82.50 108 GLY A CA 1
ATOM 764 C C . GLY A 1 108 ? 12.712 -0.535 -14.293 1.00 82.50 108 GLY A C 1
ATOM 765 O O . GLY A 1 108 ? 11.826 -1.295 -13.917 1.00 82.50 108 GLY A O 1
ATOM 766 N N . SER A 1 109 ? 12.454 0.664 -14.830 1.00 86.00 109 SER A N 1
ATOM 767 C CA . SER A 1 109 ? 11.091 1.109 -15.152 1.00 86.00 109 SER A CA 1
ATOM 768 C C . SER A 1 109 ? 10.456 0.267 -16.261 1.00 86.00 109 SER A C 1
ATOM 770 O O . SER A 1 109 ? 11.133 -0.161 -17.199 1.00 86.00 109 SER A O 1
ATOM 772 N N . CYS A 1 110 ? 9.147 0.040 -16.147 1.00 89.44 110 CYS A N 1
ATOM 773 C CA . CYS A 1 110 ? 8.379 -0.780 -17.077 1.00 89.44 110 CYS A CA 1
ATOM 774 C C . CYS A 1 110 ? 7.517 0.081 -17.997 1.00 89.44 110 CYS A C 1
ATOM 776 O O . CYS A 1 110 ? 7.044 1.157 -17.622 1.00 89.44 110 CYS A O 1
ATOM 778 N N . TRP A 1 111 ? 7.346 -0.388 -19.226 1.00 90.75 111 TRP A N 1
ATOM 779 C CA . TRP A 1 111 ? 6.773 0.380 -20.321 1.00 90.75 111 TRP A CA 1
ATOM 780 C C . TRP A 1 111 ? 5.805 -0.478 -21.126 1.00 90.75 111 TRP A C 1
ATOM 782 O O . TRP A 1 111 ? 6.030 -1.670 -21.346 1.00 90.75 111 TRP A O 1
ATOM 792 N N . LYS A 1 112 ? 4.720 0.140 -21.592 1.00 90.88 112 LYS A N 1
ATOM 793 C CA . LYS A 1 112 ? 3.711 -0.516 -22.426 1.00 90.88 112 LYS A CA 1
ATOM 794 C C . LYS A 1 112 ? 3.483 0.264 -23.713 1.00 90.88 112 LYS A C 1
ATOM 796 O O . LYS A 1 112 ? 3.507 1.499 -23.711 1.00 90.88 112 LYS A O 1
ATOM 801 N N . ASP A 1 113 ? 3.205 -0.468 -24.787 1.00 89.31 113 ASP A N 1
ATOM 802 C CA . ASP A 1 113 ? 2.683 0.110 -26.019 1.00 89.31 113 ASP A CA 1
ATOM 803 C C . ASP A 1 113 ? 1.261 0.635 -25.804 1.00 89.31 113 ASP A C 1
ATOM 805 O O . ASP A 1 113 ? 0.348 -0.081 -25.384 1.00 89.31 113 ASP A O 1
ATOM 809 N N . THR A 1 114 ? 1.066 1.908 -26.118 1.00 83.12 114 THR A N 1
ATOM 810 C CA . THR A 1 114 ? -0.229 2.586 -26.063 1.00 83.12 114 THR A CA 1
ATOM 811 C C . THR A 1 114 ? -0.782 2.728 -27.478 1.00 83.12 114 THR A C 1
ATOM 813 O O . THR A 1 114 ? -0.029 2.789 -28.457 1.00 83.12 114 THR A O 1
ATOM 816 N N . ALA A 1 115 ? -2.110 2.807 -27.605 1.00 78.75 115 ALA A N 1
ATOM 817 C CA . ALA A 1 115 ? -2.761 3.055 -28.888 1.00 78.75 115 ALA A CA 1
ATOM 818 C C . ALA A 1 115 ? -2.155 4.299 -29.568 1.00 78.75 115 ALA A C 1
ATOM 820 O O . ALA A 1 115 ? -2.064 5.364 -28.960 1.00 78.75 115 ALA A O 1
ATOM 821 N N . GLY A 1 116 ? -1.710 4.141 -30.818 1.00 75.38 116 GLY A N 1
ATOM 822 C CA . GLY A 1 116 ? -0.982 5.177 -31.561 1.00 75.38 116 GLY A CA 1
ATOM 823 C C . GLY A 1 116 ? 0.541 4.996 -31.620 1.00 75.38 116 GLY A C 1
ATOM 824 O O . GLY A 1 116 ? 1.217 5.870 -32.149 1.00 75.38 116 GLY A O 1
ATOM 825 N N . GLY A 1 117 ? 1.089 3.880 -31.120 1.00 78.62 117 GLY A N 1
ATOM 826 C CA . GLY A 1 117 ? 2.525 3.572 -31.229 1.00 78.62 117 GLY A CA 1
ATOM 827 C C . GLY A 1 117 ? 3.401 4.360 -30.252 1.00 78.62 117 GLY A C 1
ATOM 828 O O . GLY A 1 117 ? 4.596 4.534 -30.483 1.00 78.62 117 GLY A O 1
ATOM 829 N N . HIS A 1 118 ? 2.804 4.864 -29.171 1.00 82.31 118 HIS A N 1
ATOM 830 C CA . HIS A 1 118 ? 3.507 5.586 -28.117 1.00 82.31 118 HIS A CA 1
ATOM 831 C C . HIS A 1 118 ? 3.811 4.660 -26.941 1.00 82.31 118 HIS A C 1
ATOM 833 O O . HIS A 1 118 ? 2.948 3.903 -26.502 1.00 82.31 118 HIS A O 1
ATOM 839 N N . LEU A 1 119 ? 5.015 4.769 -26.388 1.00 86.56 119 LEU A N 1
ATOM 840 C CA . LEU A 1 119 ? 5.409 4.070 -25.168 1.00 86.56 119 LEU A CA 1
ATOM 841 C C . LEU A 1 119 ? 5.039 4.924 -23.954 1.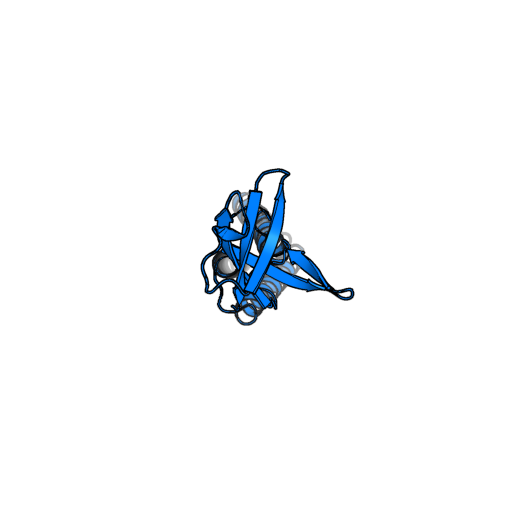00 86.56 119 LEU A C 1
ATOM 843 O O . LEU A 1 119 ? 5.451 6.083 -23.868 1.00 86.56 119 LEU A O 1
ATOM 847 N N . SER A 1 120 ? 4.277 4.355 -23.022 1.00 86.75 120 SER A N 1
ATOM 848 C CA . SER A 1 120 ? 3.939 5.003 -21.751 1.00 86.75 120 SER A CA 1
ATOM 849 C C . SER A 1 120 ? 4.588 4.247 -20.594 1.00 86.75 120 SER A C 1
ATOM 851 O O . SER A 1 120 ? 4.553 3.011 -20.594 1.00 86.75 120 SER A O 1
ATOM 853 N N . PRO A 1 121 ? 5.151 4.952 -19.596 1.00 86.06 121 PRO A N 1
ATOM 854 C CA . PRO A 1 121 ? 5.629 4.305 -18.389 1.00 86.06 121 PRO A CA 1
ATOM 855 C C . PRO A 1 121 ? 4.424 3.760 -17.619 1.00 86.06 121 PRO A C 1
ATOM 857 O O . PRO A 1 121 ? 3.394 4.430 -17.485 1.00 86.06 121 PRO A O 1
ATOM 860 N N . VAL A 1 122 ? 4.549 2.532 -17.133 1.00 85.50 122 VAL A N 1
ATOM 861 C CA . VAL A 1 122 ? 3.517 1.834 -16.367 1.00 85.50 122 VAL A CA 1
ATOM 862 C C . VAL A 1 122 ? 4.147 1.165 -15.146 1.00 85.50 122 VAL A C 1
ATOM 864 O O . VAL A 1 122 ? 5.359 0.938 -15.108 1.00 85.50 122 VAL A O 1
ATOM 867 N N . PRO A 1 123 ? 3.360 0.840 -14.113 1.00 81.94 123 PRO A N 1
ATOM 868 C CA . PRO A 1 123 ? 3.869 0.056 -12.999 1.00 81.94 123 PRO A CA 1
ATOM 869 C C . PRO A 1 123 ? 4.321 -1.325 -13.488 1.00 81.94 123 PRO A C 1
ATOM 871 O O . PRO A 1 123 ? 3.579 -1.988 -14.212 1.00 81.94 123 PRO A O 1
ATOM 874 N N . CYS A 1 124 ? 5.480 -1.804 -13.036 1.00 82.00 124 CYS A N 1
ATOM 875 C CA . CYS A 1 124 ? 5.971 -3.151 -13.372 1.00 82.00 124 CYS A CA 1
ATOM 876 C C . CYS A 1 124 ? 5.051 -4.281 -12.887 1.00 82.00 124 CYS A C 1
ATOM 878 O O . CYS A 1 124 ? 5.113 -5.400 -13.374 1.00 82.00 124 CYS A O 1
ATOM 880 N N . GLN A 1 125 ? 4.163 -3.978 -11.939 1.00 76.06 125 GLN A N 1
ATOM 881 C CA . GLN A 1 125 ? 3.139 -4.899 -11.441 1.00 76.06 125 GLN A CA 1
ATOM 882 C C . GLN A 1 125 ? 1.923 -5.013 -12.379 1.00 76.06 125 GLN A C 1
ATOM 884 O O . GLN A 1 125 ? 1.050 -5.851 -12.162 1.00 76.06 125 GLN A O 1
ATOM 889 N N . SER A 1 126 ? 1.823 -4.141 -13.384 1.00 74.75 126 SER A N 1
ATOM 890 C CA . SER A 1 126 ? 0.773 -4.168 -14.404 1.00 74.75 126 SER A CA 1
ATOM 891 C C . SER A 1 126 ? 1.289 -4.789 -15.700 1.00 74.75 126 SER A C 1
ATOM 893 O O . SER A 1 126 ? 2.492 -4.946 -15.873 1.00 74.75 126 SER A O 1
ATOM 895 N N . GLU A 1 127 ? 0.386 -5.144 -16.614 1.00 80.56 127 GLU A N 1
ATOM 896 C CA . GLU A 1 127 ? 0.765 -5.645 -17.938 1.00 80.56 127 GLU A CA 1
ATOM 897 C C . GLU A 1 127 ? 1.645 -4.615 -18.661 1.00 80.56 127 GLU A C 1
ATOM 899 O O . GLU A 1 127 ? 1.216 -3.484 -18.906 1.00 80.56 127 GLU A O 1
ATOM 904 N N . HIS A 1 128 ? 2.864 -5.016 -19.000 1.00 87.88 128 HIS A N 1
ATOM 905 C CA . HIS A 1 128 ? 3.857 -4.211 -19.694 1.00 87.88 128 HIS A CA 1
ATOM 906 C C . HIS A 1 128 ? 4.572 -5.085 -20.722 1.00 87.88 128 HIS A C 1
ATOM 908 O O . HIS A 1 128 ? 4.571 -6.307 -20.608 1.00 87.88 128 HIS A O 1
ATOM 914 N N . ASN A 1 129 ? 5.139 -4.444 -21.738 1.00 90.75 129 ASN A N 1
ATOM 915 C CA . ASN A 1 129 ? 5.774 -5.136 -22.859 1.00 90.75 129 ASN A CA 1
ATOM 916 C C . ASN A 1 129 ? 7.298 -5.037 -22.773 1.00 90.75 129 ASN A C 1
ATOM 918 O O . ASN A 1 129 ? 8.003 -5.852 -23.357 1.00 90.75 129 ASN A O 1
ATOM 922 N N . TYR A 1 130 ? 7.801 -4.011 -22.079 1.00 92.12 130 TYR A N 1
ATOM 923 C CA . TYR A 1 130 ? 9.222 -3.723 -22.027 1.00 92.12 130 TYR A CA 1
ATOM 924 C C . TYR A 1 130 ? 9.675 -3.277 -20.646 1.00 92.12 130 TYR A C 1
ATOM 926 O O . TYR A 1 130 ? 8.932 -2.635 -19.894 1.00 92.12 130 TYR A O 1
ATOM 934 N N . ARG A 1 131 ? 10.958 -3.502 -20.382 1.00 90.19 131 ARG A N 1
ATOM 935 C CA . ARG A 1 131 ? 11.668 -3.055 -19.191 1.00 90.19 131 ARG A CA 1
ATOM 936 C C . ARG A 1 131 ? 12.939 -2.302 -19.561 1.00 90.19 131 ARG A C 1
ATOM 938 O O . ARG A 1 131 ? 13.703 -2.709 -20.438 1.00 90.19 131 ARG A O 1
ATOM 945 N N . MET A 1 132 ? 13.183 -1.184 -18.884 1.00 90.62 132 MET A N 1
ATOM 946 C CA . MET A 1 132 ? 14.365 -0.361 -19.125 1.00 90.62 132 MET A CA 1
ATOM 947 C C . MET A 1 132 ? 15.589 -0.955 -18.431 1.00 90.62 132 MET A C 1
ATOM 949 O O . MET A 1 132 ? 15.609 -1.087 -17.209 1.00 90.62 132 MET A O 1
ATOM 953 N N . THR A 1 133 ? 16.632 -1.280 -19.190 1.00 89.81 133 THR A N 1
ATOM 954 C CA . THR A 1 133 ? 17.834 -1.951 -18.656 1.00 89.81 133 THR A CA 1
ATOM 955 C C . THR A 1 133 ? 19.037 -1.027 -18.531 1.00 89.81 133 THR A C 1
ATOM 957 O O . THR A 1 133 ? 19.912 -1.260 -17.698 1.00 89.81 133 THR A O 1
ATOM 960 N N . SER A 1 134 ? 19.082 0.051 -19.311 1.00 89.38 134 SER A N 1
ATOM 961 C CA . SER A 1 134 ? 20.164 1.028 -19.254 1.00 89.38 134 SER A CA 1
ATOM 962 C C . SER A 1 134 ? 19.707 2.414 -19.696 1.00 89.38 134 SER A C 1
ATOM 964 O O . SER A 1 134 ? 18.713 2.572 -20.406 1.00 89.38 134 SER A O 1
ATOM 966 N N . VAL A 1 135 ? 20.455 3.429 -19.256 1.00 91.12 135 VAL A N 1
ATOM 967 C CA . VAL A 1 135 ? 20.299 4.817 -19.695 1.00 91.12 135 VAL A CA 1
ATOM 968 C C . VAL A 1 135 ? 21.597 5.250 -20.356 1.00 91.12 135 VAL A C 1
ATOM 970 O O . VAL A 1 135 ? 22.658 5.227 -19.733 1.00 91.12 135 VAL A O 1
ATOM 973 N N . VAL A 1 136 ? 21.509 5.641 -21.619 1.00 92.56 136 VAL A N 1
ATOM 974 C CA . VAL A 1 136 ? 22.645 5.983 -22.478 1.00 92.56 136 VAL A CA 1
ATOM 975 C C . VAL A 1 136 ? 22.455 7.368 -23.087 1.00 92.56 136 VAL A C 1
ATOM 977 O O . VAL A 1 136 ? 21.349 7.900 -23.119 1.00 92.56 136 VAL A O 1
ATOM 980 N N . SER A 1 137 ? 23.530 7.982 -23.572 1.00 90.19 137 SER A N 1
ATOM 981 C CA . SER A 1 137 ? 23.458 9.280 -24.253 1.00 90.19 137 SER A CA 1
ATOM 982 C C . SER A 1 137 ? 23.133 9.175 -25.745 1.00 90.19 137 SER A C 1
ATOM 984 O O . SER A 1 137 ? 22.724 10.165 -26.343 1.00 90.19 137 SER A O 1
ATOM 986 N N . ASP A 1 138 ? 23.306 7.992 -26.340 1.00 89.50 138 ASP A N 1
ATOM 987 C CA . ASP A 1 138 ? 23.134 7.746 -27.773 1.00 89.50 138 ASP A CA 1
ATOM 988 C C . ASP A 1 138 ? 22.529 6.356 -28.014 1.00 89.50 138 ASP A C 1
ATOM 990 O O . ASP A 1 138 ? 22.863 5.401 -27.313 1.00 89.50 138 ASP A O 1
ATOM 994 N N . SER A 1 139 ? 21.646 6.228 -29.007 1.00 87.00 139 SER A N 1
ATOM 995 C CA . SER A 1 139 ? 20.972 4.969 -29.349 1.00 87.00 139 SER A CA 1
ATOM 996 C C . SER A 1 139 ? 21.946 3.871 -29.778 1.00 87.00 139 SER A C 1
ATOM 998 O O . SER A 1 139 ? 21.663 2.693 -29.586 1.00 87.00 139 SER A O 1
ATOM 1000 N N . SER A 1 140 ? 23.108 4.241 -30.322 1.00 88.19 140 SER A N 1
ATOM 1001 C CA . SER A 1 140 ? 24.169 3.301 -30.703 1.00 88.19 140 SER A CA 1
ATOM 1002 C C . SER A 1 140 ? 24.835 2.613 -29.507 1.00 88.19 140 SER A C 1
ATOM 1004 O O . SER A 1 140 ? 25.436 1.553 -29.667 1.00 88.19 140 SER A O 1
ATOM 1006 N N . LEU A 1 141 ? 24.705 3.188 -28.308 1.00 90.75 141 LEU A N 1
ATOM 1007 C CA . LEU A 1 141 ? 25.235 2.632 -27.063 1.00 90.75 141 LEU A CA 1
ATOM 1008 C C . LEU A 1 141 ? 24.244 1.680 -26.379 1.00 90.75 141 LEU A C 1
ATOM 1010 O O . LEU A 1 141 ? 24.577 1.104 -25.341 1.00 90.75 141 LEU A O 1
ATOM 1014 N N . CYS A 1 142 ? 23.034 1.511 -26.925 1.00 90.62 142 CYS A N 1
ATOM 1015 C CA . CYS A 1 142 ? 22.093 0.547 -26.379 1.00 90.62 142 CYS A CA 1
ATOM 1016 C C . CYS A 1 142 ? 22.611 -0.890 -26.562 1.00 90.62 142 CYS A C 1
ATOM 1018 O O . CYS A 1 142 ? 23.151 -1.232 -27.618 1.00 90.62 142 CYS A O 1
ATOM 1020 N N . PRO A 1 143 ? 22.422 -1.766 -25.557 1.00 90.50 143 PRO A N 1
ATOM 1021 C CA . PRO A 1 143 ? 22.699 -3.189 -25.699 1.00 90.50 143 PRO A CA 1
ATOM 1022 C C . PRO A 1 143 ? 21.977 -3.769 -26.920 1.00 90.50 143 PRO A C 1
ATOM 1024 O O . PRO A 1 143 ? 20.824 -3.422 -27.160 1.00 90.50 143 PRO A O 1
ATOM 1027 N N . GLN A 1 144 ? 22.603 -4.707 -27.634 1.00 89.69 144 GLN A N 1
ATOM 1028 C CA . GLN A 1 144 ? 22.016 -5.354 -28.824 1.00 89.69 144 GLN A CA 1
ATOM 1029 C C . GLN A 1 144 ? 20.712 -6.116 -28.534 1.00 89.69 144 GLN A C 1
ATOM 1031 O O . GLN A 1 144 ? 19.934 -6.393 -29.438 1.00 89.69 144 GLN A O 1
ATOM 1036 N N . VAL A 1 145 ? 20.468 -6.446 -27.264 1.00 88.62 145 VAL A N 1
ATOM 1037 C CA . VAL A 1 145 ? 19.215 -7.052 -26.792 1.00 88.62 145 VAL A CA 1
ATOM 1038 C C . VAL A 1 145 ? 18.059 -6.049 -26.694 1.00 88.62 145 VAL A C 1
ATOM 1040 O O . VAL A 1 145 ? 16.922 -6.452 -26.475 1.00 88.62 145 VAL A O 1
ATOM 1043 N N . SER A 1 146 ? 18.331 -4.750 -26.840 1.00 87.50 146 SER A N 1
ATOM 1044 C CA . SER A 1 146 ? 17.313 -3.702 -26.755 1.00 87.50 146 SER A CA 1
ATOM 1045 C C . SER A 1 146 ? 16.514 -3.640 -28.050 1.00 87.50 146 SER A C 1
ATOM 1047 O O . SER A 1 146 ? 17.079 -3.519 -29.136 1.00 87.50 146 SER A O 1
ATOM 1049 N N . ARG A 1 147 ? 15.189 -3.691 -27.935 1.00 86.69 147 ARG A N 1
ATOM 1050 C CA . ARG A 1 147 ? 14.257 -3.628 -29.071 1.00 86.69 147 ARG A CA 1
ATOM 1051 C C . ARG A 1 147 ? 13.918 -2.202 -29.465 1.00 86.69 147 ARG A C 1
ATOM 1053 O O . ARG A 1 147 ? 13.708 -1.912 -30.639 1.00 86.69 147 ARG A O 1
ATOM 1060 N N . SER A 1 148 ? 13.839 -1.327 -28.472 1.00 87.94 148 SER A N 1
ATOM 1061 C CA . SER A 1 148 ? 13.428 0.059 -28.635 1.00 87.94 148 SER A CA 1
ATOM 1062 C C . SER A 1 148 ? 14.155 0.953 -27.633 1.00 87.94 148 SER A C 1
ATOM 1064 O O . SER A 1 148 ? 14.849 0.487 -26.723 1.00 87.94 148 SER A O 1
ATOM 1066 N N . TYR A 1 149 ? 14.037 2.263 -27.827 1.00 88.81 149 TYR A N 1
ATOM 1067 C CA . TYR A 1 149 ? 14.552 3.250 -26.891 1.00 88.81 149 TYR A CA 1
ATOM 1068 C C . TYR A 1 149 ? 13.547 4.382 -26.699 1.00 88.81 149 TYR A C 1
ATOM 1070 O O . TYR A 1 149 ? 12.805 4.743 -27.615 1.00 88.81 149 TYR A O 1
ATOM 1078 N N . VAL A 1 150 ? 13.554 4.976 -25.510 1.00 89.31 150 VAL A N 1
ATOM 1079 C CA . VAL A 1 150 ? 12.718 6.127 -25.158 1.00 89.31 150 VAL A CA 1
ATOM 1080 C C . VAL A 1 150 ? 13.585 7.338 -24.841 1.00 89.31 150 VAL A C 1
ATOM 1082 O O . VAL A 1 150 ? 14.640 7.224 -24.222 1.00 89.31 150 VAL A O 1
ATOM 1085 N N . LYS A 1 151 ? 13.158 8.527 -25.269 1.00 87.56 151 LYS A N 1
ATOM 1086 C CA . LYS A 1 151 ? 13.831 9.781 -24.908 1.00 87.56 151 LYS A CA 1
ATOM 1087 C C . LYS A 1 151 ? 13.431 10.187 -23.493 1.00 87.56 151 LYS A C 1
ATOM 1089 O O . LYS A 1 151 ? 12.277 10.528 -23.259 1.00 87.56 151 LYS A O 1
ATOM 1094 N N . LEU A 1 152 ? 14.394 10.178 -22.575 1.00 84.31 152 LEU A N 1
ATOM 1095 C CA . LEU A 1 152 ? 14.213 10.603 -21.183 1.00 84.31 152 LEU A CA 1
ATOM 1096 C C . LEU A 1 152 ? 14.498 12.098 -21.015 1.00 84.31 152 LEU A C 1
ATOM 1098 O O . LEU A 1 152 ? 13.831 12.792 -20.254 1.00 84.31 152 LEU A O 1
ATOM 1102 N N . SER A 1 153 ? 15.506 12.599 -21.730 1.00 84.31 153 SER A N 1
ATOM 1103 C CA . SER A 1 153 ? 15.849 14.019 -21.799 1.00 84.31 153 SER A CA 1
ATOM 1104 C C . SER A 1 153 ? 16.578 14.329 -23.110 1.00 84.31 153 SER A C 1
ATOM 1106 O O . SER A 1 153 ? 16.793 13.442 -23.934 1.00 84.31 153 SER A O 1
ATOM 1108 N N . VAL A 1 154 ? 16.990 15.586 -23.305 1.00 81.19 154 VAL A N 1
ATOM 1109 C CA . VAL A 1 154 ? 17.723 16.033 -24.508 1.00 81.19 154 VAL A CA 1
ATOM 1110 C C . VAL A 1 154 ? 19.007 15.222 -24.748 1.00 81.19 154 VAL A C 1
ATOM 1112 O O . VAL A 1 154 ? 19.418 15.064 -25.891 1.00 81.19 154 VAL A O 1
ATOM 1115 N N . LEU A 1 155 ? 19.618 14.683 -23.686 1.00 84.62 155 LEU A N 1
ATOM 1116 C CA . LEU A 1 155 ? 20.897 13.961 -23.734 1.00 84.62 155 LEU A CA 1
ATOM 1117 C C . LEU A 1 155 ? 20.819 12.543 -23.148 1.00 84.62 155 LEU A C 1
ATOM 1119 O O . LEU A 1 155 ? 21.857 11.943 -22.875 1.00 84.62 155 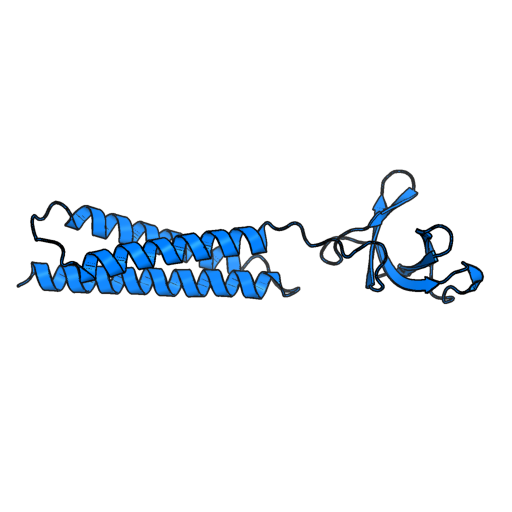LEU A O 1
ATOM 1123 N N . ARG A 1 156 ? 19.616 12.022 -22.871 1.00 88.62 156 ARG A N 1
ATOM 1124 C CA . ARG A 1 156 ? 19.447 10.696 -22.261 1.00 88.62 156 ARG A CA 1
ATOM 1125 C C . ARG A 1 156 ? 18.356 9.896 -22.952 1.00 88.62 156 ARG A C 1
ATOM 1127 O O . ARG A 1 156 ? 17.224 10.358 -23.100 1.00 88.62 156 ARG A O 1
ATOM 1134 N N . LEU A 1 157 ? 18.710 8.669 -23.300 1.00 89.38 157 LEU A N 1
ATOM 1135 C CA . LEU A 1 157 ? 17.867 7.646 -23.890 1.00 89.38 157 LEU A CA 1
ATOM 1136 C C . LEU A 1 157 ? 17.814 6.449 -22.943 1.00 89.38 157 LEU A C 1
ATOM 1138 O O . LEU A 1 157 ? 18.840 6.017 -22.426 1.00 89.38 157 LEU A O 1
ATOM 1142 N N . GLY A 1 158 ? 16.621 5.923 -22.714 1.00 90.81 158 GLY A N 1
ATOM 1143 C CA . GLY A 1 158 ? 16.404 4.671 -22.008 1.00 90.81 158 GLY A CA 1
ATOM 1144 C C . GLY A 1 158 ? 16.327 3.520 -22.998 1.00 90.81 158 GLY A C 1
ATOM 1145 O O . GLY A 1 158 ? 15.512 3.585 -23.915 1.00 90.81 158 GLY A O 1
ATOM 1146 N N . CYS A 1 159 ? 17.154 2.490 -22.836 1.00 92.56 159 CYS A N 1
ATOM 1147 C CA . CYS A 1 159 ? 17.119 1.298 -23.680 1.00 92.56 159 CYS A CA 1
ATOM 1148 C C . CYS A 1 159 ? 16.138 0.279 -23.094 1.00 92.56 159 CYS A C 1
ATOM 1150 O O . CYS A 1 159 ? 16.235 -0.077 -21.914 1.00 92.56 159 CYS A O 1
ATOM 1152 N N . LEU A 1 160 ? 15.202 -0.180 -23.919 1.00 92.44 160 LEU A N 1
ATOM 1153 C CA . LEU A 1 160 ? 14.102 -1.055 -23.533 1.00 92.44 160 LEU A CA 1
ATOM 1154 C C . LEU A 1 160 ? 14.324 -2.460 -24.097 1.00 92.44 160 LEU A C 1
ATOM 1156 O O . LEU A 1 160 ? 14.648 -2.630 -25.276 1.00 92.44 160 LEU A O 1
ATOM 1160 N N . VAL A 1 161 ? 14.143 -3.460 -23.242 1.00 92.88 161 VAL A N 1
ATOM 1161 C CA . VAL A 1 161 ? 14.203 -4.889 -23.578 1.00 92.88 161 VAL A CA 1
ATOM 1162 C C . VAL A 1 161 ? 12.817 -5.483 -23.341 1.00 92.88 161 VAL A C 1
ATOM 1164 O O . VAL A 1 161 ? 12.106 -4.991 -22.468 1.00 92.88 161 VAL A O 1
ATOM 1167 N N . ASP A 1 162 ? 12.433 -6.491 -24.122 1.00 89.62 162 ASP A N 1
ATOM 1168 C CA . ASP A 1 162 ? 11.198 -7.251 -23.883 1.00 89.62 162 ASP A CA 1
ATOM 1169 C C . ASP A 1 162 ? 11.262 -7.897 -22.483 1.00 89.62 162 ASP A C 1
ATOM 1171 O O . ASP A 1 162 ? 12.298 -8.476 -22.139 1.00 89.62 162 ASP A O 1
ATOM 1175 N N . ASP A 1 163 ? 10.194 -7.768 -21.688 1.00 79.81 163 ASP A N 1
ATOM 1176 C CA . ASP A 1 163 ? 10.054 -8.433 -20.372 1.00 79.81 163 ASP A CA 1
ATOM 1177 C C . ASP A 1 163 ? 9.098 -9.635 -20.446 1.00 79.81 163 ASP A C 1
ATOM 1179 O O . ASP A 1 163 ? 8.186 -9.621 -21.309 1.00 79.81 163 ASP A O 1
#

pLDDT: mean 74.62, std 11.38, range [47.62, 92.88]

Radius of gyration: 25.75 Å; chains: 1; bounding box: 54×30×72 Å

Foldseek 3Di:
DVLVVLLVVLLVLLVVLLVQLLVLLVVLLVCLVDLDDPPVSVVSNVVSVVSNVVSVVSVVVSVVVPDDDDPVSVCSNVVSVVSSVVSVVSSCCSNVVFQDQPLPQDAFWFWAQDPPRDIDTHRPSDDGFKGFHDKAQDPVPADPQFPDWDDPDPRIITGIHGD

Secondary structure (DSSP, 8-state):
-HHHHHHHHHHHHHHHHHHHHHHHHHHHHHHTTSSS-SHHHHHHHHHHHHHHHHHHHHHHHHTTS-PPPPHHHHHHHHHHHHHHHHHHHHHHHHHHS------TTSTT-EEEEETTTEEEEE-TTS--SEEEEEEESSGGGS-TT--EEEEEETTEEEEEEE-

Sequence (163 aa):
MAVYAARRKALAWFAGGVATFALGALSAIAASNSDTGGVIWTGGMLFGAVMFWRSLRLYRAVRPAGVATTWRGRAVVTVGAAACLALGIGALNATAAPAQVPPATDIGSCWKDTAGGHLSPVPCQSEHNYRMTSVVSDSSLCPQVSRSYVKLSVLRLGCLVDD